Protein AF-B9Y543-F1 (afdb_monomer_lite)

Foldseek 3Di:
DPPPPQALLLCVLVVLCVVVVHDLVNLCVQLVDDSVRSVCSNVSHDDDPVSLVSSVVSSVDDPVRSVCCRVPNDDPPD

Sequence (78 aa):
MENKEFPDVGSAVRQIRIDKGMTIEALSRITKIRIEELNSLEQGGNCPVPDYFMILTALGYDWDQIVDFLQHGQTPLT

Secondary structure (DSSP, 8-state):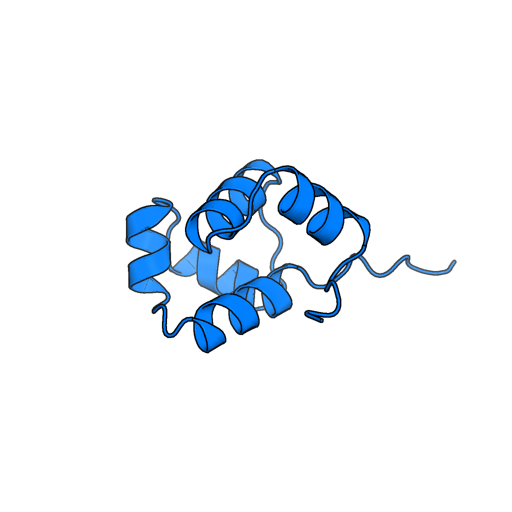
--------HHHHHHHHHHHTT--HHHHHHHH---HHHHHHHHTT----HHHHHHHHHHTT--HHHHHHHHHHSS----

Structure (mmCIF, N/CA/C/O backbone):
data_AF-B9Y543-F1
#
_entry.id   AF-B9Y543-F1
#
loop_
_atom_site.group_PDB
_atom_site.id
_atom_site.type_symbol
_atom_site.label_atom_id
_atom_site.label_alt_id
_atom_site.label_comp_id
_atom_site.label_asym_id
_atom_site.label_entity_id
_atom_site.label_seq_id
_atom_site.pdbx_PDB_ins_code
_atom_site.Cartn_x
_atom_site.Cartn_y
_atom_site.Cartn_z
_atom_site.occupancy
_atom_site.B_iso_or_equiv
_atom_site.auth_seq_id
_atom_site.auth_comp_id
_atom_site.auth_asym_id
_atom_site.auth_atom_id
_atom_site.pdbx_PDB_model_num
ATOM 1 N N . MET A 1 1 ? 16.177 16.001 -22.339 1.00 36.31 1 MET A N 1
ATOM 2 C CA . MET A 1 1 ? 16.209 14.639 -21.776 1.00 36.31 1 MET A CA 1
ATOM 3 C C . MET A 1 1 ? 14.842 14.436 -21.172 1.00 36.31 1 MET A C 1
ATOM 5 O O . MET A 1 1 ? 14.510 15.177 -20.258 1.00 36.31 1 MET A O 1
ATOM 9 N N . GLU A 1 2 ? 14.011 13.582 -21.763 1.00 37.25 2 GLU A N 1
ATOM 10 C CA . GLU A 1 2 ? 12.751 13.189 -21.131 1.00 37.25 2 GLU A CA 1
ATOM 11 C C . GLU A 1 2 ? 13.131 12.532 -19.806 1.00 37.25 2 GLU A C 1
ATOM 13 O O . GLU A 1 2 ? 13.723 11.451 -19.794 1.00 37.25 2 GLU A O 1
ATOM 18 N N . ASN A 1 3 ? 12.893 13.226 -18.691 1.00 40.06 3 ASN A N 1
ATOM 19 C CA . ASN A 1 3 ? 12.824 12.551 -17.408 1.00 40.06 3 ASN A CA 1
ATOM 20 C C . ASN A 1 3 ? 11.707 11.535 -17.605 1.00 40.06 3 ASN A C 1
ATOM 22 O O . ASN A 1 3 ? 10.551 11.933 -17.704 1.00 40.06 3 ASN A O 1
ATOM 26 N N . LYS A 1 4 ? 12.047 10.252 -17.774 1.00 41.84 4 LYS A N 1
ATOM 27 C CA . LYS A 1 4 ? 11.069 9.184 -17.598 1.00 41.84 4 LYS A CA 1
ATOM 28 C C . LYS A 1 4 ? 10.572 9.373 -16.178 1.00 41.84 4 LYS A C 1
ATOM 30 O O . LYS A 1 4 ? 11.289 9.030 -15.240 1.00 41.84 4 LYS A O 1
ATOM 35 N N . GLU A 1 5 ? 9.443 10.061 -16.045 1.00 51.94 5 GLU A N 1
ATOM 36 C CA . GLU A 1 5 ? 8.760 10.256 -14.784 1.00 51.94 5 GLU A CA 1
ATOM 37 C C . GLU A 1 5 ? 8.574 8.853 -14.231 1.00 51.94 5 GLU A C 1
ATOM 39 O O . GLU A 1 5 ? 7.855 8.037 -14.809 1.00 51.94 5 GLU A O 1
ATOM 44 N N . PHE A 1 6 ? 9.341 8.517 -13.193 1.00 55.62 6 PHE A N 1
ATOM 45 C CA . PHE A 1 6 ? 9.044 7.316 -12.442 1.00 55.62 6 PHE A CA 1
ATOM 46 C C . PHE A 1 6 ? 7.591 7.477 -11.997 1.00 55.62 6 PHE A C 1
ATOM 48 O O . PHE A 1 6 ? 7.255 8.543 -11.470 1.00 55.62 6 PHE A O 1
ATOM 55 N N . PRO A 1 7 ? 6.724 6.489 -12.262 1.00 68.06 7 PRO A N 1
ATOM 56 C CA . PRO A 1 7 ? 5.334 6.592 -11.863 1.00 68.06 7 PRO A CA 1
ATOM 57 C C . PRO A 1 7 ? 5.271 6.888 -10.363 1.00 68.06 7 PRO A C 1
ATOM 59 O O . PRO A 1 7 ? 6.058 6.338 -9.594 1.00 68.06 7 PRO A O 1
ATOM 62 N N . ASP A 1 8 ? 4.373 7.781 -9.947 1.00 79.00 8 ASP A N 1
ATOM 63 C CA . ASP A 1 8 ? 4.185 8.120 -8.534 1.00 79.00 8 ASP A CA 1
ATOM 64 C C . ASP A 1 8 ? 3.498 6.954 -7.803 1.00 79.00 8 ASP A C 1
ATOM 66 O O . ASP A 1 8 ? 2.285 6.927 -7.565 1.00 79.00 8 ASP A O 1
ATOM 70 N N . VAL A 1 9 ? 4.309 5.938 -7.501 1.00 83.44 9 VAL A N 1
ATOM 71 C CA . VAL A 1 9 ? 3.906 4.694 -6.841 1.00 83.44 9 VAL A CA 1
ATOM 72 C C . VAL A 1 9 ? 3.321 4.995 -5.462 1.00 83.44 9 VAL A C 1
ATOM 74 O O . VAL A 1 9 ? 2.345 4.369 -5.055 1.00 83.44 9 VAL 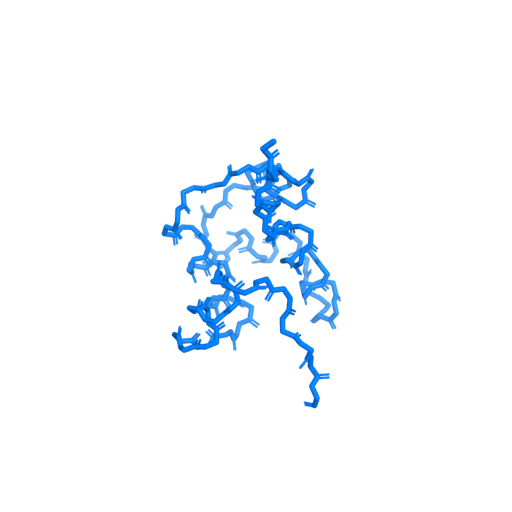A O 1
ATOM 77 N N . GLY A 1 10 ? 3.877 5.987 -4.763 1.00 88.69 10 GLY A N 1
ATOM 78 C CA . GLY A 1 10 ? 3.437 6.414 -3.440 1.00 88.69 10 GLY A CA 1
ATOM 79 C C . GLY A 1 10 ? 2.000 6.933 -3.427 1.00 88.69 10 GLY A C 1
ATOM 80 O O . GLY A 1 10 ? 1.163 6.437 -2.665 1.00 88.69 10 GLY A O 1
ATOM 81 N N . SER A 1 11 ? 1.677 7.874 -4.317 1.00 87.69 11 SER A N 1
ATOM 82 C CA . SER A 1 11 ? 0.305 8.384 -4.450 1.00 87.69 11 SER A CA 1
ATOM 83 C C . SER A 1 11 ? -0.680 7.298 -4.885 1.00 87.69 11 SER A C 1
ATOM 85 O O . SER A 1 11 ? -1.818 7.262 -4.412 1.00 87.69 11 SER A O 1
ATOM 87 N N . ALA A 1 12 ? -0.253 6.372 -5.746 1.00 88.31 12 ALA A N 1
ATOM 88 C CA . ALA A 1 12 ? -1.093 5.256 -6.168 1.00 88.31 12 ALA A CA 1
ATOM 89 C C . ALA A 1 12 ? -1.375 4.268 -5.017 1.00 88.31 12 ALA A C 1
ATOM 91 O O . ALA A 1 12 ? -2.528 3.889 -4.805 1.00 88.31 12 ALA A O 1
ATOM 92 N N . VAL A 1 13 ? -0.364 3.927 -4.209 1.00 91.38 13 VAL A N 1
ATOM 93 C CA . VAL A 1 13 ? -0.525 3.138 -2.972 1.00 91.38 13 VAL A CA 1
ATOM 94 C C . VAL A 1 13 ? -1.535 3.794 -2.030 1.00 91.38 13 VAL A C 1
ATOM 96 O O . VAL A 1 13 ? -2.433 3.113 -1.525 1.00 91.38 13 VAL A O 1
ATOM 99 N N . ARG A 1 14 ? -1.438 5.117 -1.836 1.00 93.81 14 ARG A N 1
ATOM 100 C CA . ARG A 1 14 ? -2.382 5.878 -1.007 1.00 93.81 14 ARG A CA 1
ATOM 101 C C . ARG A 1 14 ? -3.816 5.730 -1.500 1.00 93.81 14 ARG A C 1
ATOM 103 O O . ARG A 1 14 ? -4.710 5.463 -0.696 1.00 93.81 14 ARG A O 1
ATOM 110 N N . GLN A 1 15 ? -4.038 5.912 -2.801 1.00 91.31 15 GLN A N 1
ATOM 111 C CA . GLN A 1 15 ? -5.374 5.827 -3.388 1.00 91.31 15 GLN A CA 1
ATOM 112 C C . GLN A 1 15 ? -5.967 4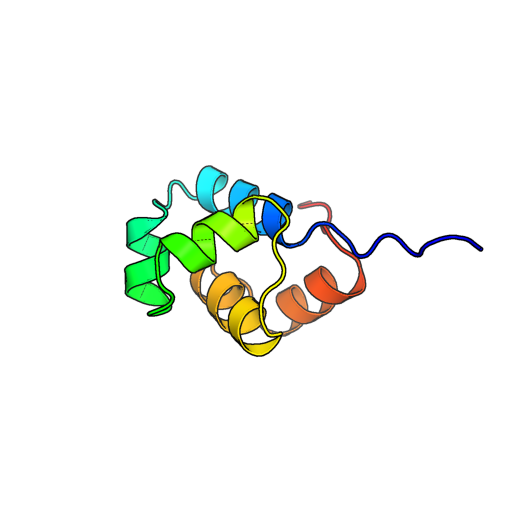.427 -3.200 1.00 91.31 15 GLN A C 1
ATOM 114 O O . GLN A 1 15 ? -7.055 4.296 -2.645 1.00 91.31 15 GLN A O 1
ATOM 119 N N . ILE A 1 16 ? -5.202 3.381 -3.529 1.00 92.69 16 ILE A N 1
ATOM 120 C CA . ILE A 1 16 ? -5.617 1.980 -3.356 1.00 92.69 16 ILE A CA 1
ATOM 121 C C . ILE A 1 16 ? -5.984 1.691 -1.894 1.00 92.69 16 ILE A C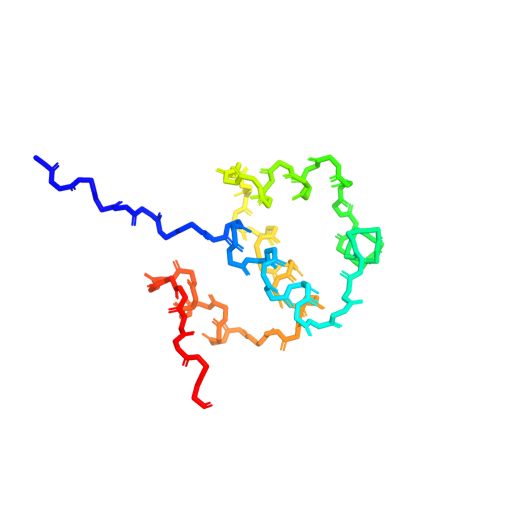 1
ATOM 123 O O . ILE A 1 16 ? -6.985 1.025 -1.615 1.00 92.69 16 ILE A O 1
ATOM 127 N N . ARG A 1 17 ? -5.181 2.186 -0.944 1.00 95.56 17 ARG A N 1
ATOM 128 C CA . ARG A 1 17 ? -5.442 2.010 0.488 1.00 95.56 17 ARG A CA 1
ATOM 129 C C . ARG A 1 17 ? -6.768 2.661 0.896 1.00 95.56 17 ARG A C 1
ATOM 131 O O . ARG A 1 17 ? -7.547 2.037 1.622 1.00 95.56 17 ARG A O 1
ATOM 138 N N . ILE A 1 18 ? -7.020 3.889 0.439 1.00 95.50 18 ILE A N 1
ATOM 139 C CA . ILE A 1 18 ? -8.257 4.635 0.716 1.00 95.50 18 ILE A CA 1
ATOM 140 C C . ILE A 1 18 ? -9.470 3.929 0.102 1.00 95.50 18 ILE A C 1
ATOM 142 O O . ILE A 1 18 ? -10.461 3.736 0.806 1.00 95.50 18 ILE A O 1
ATOM 146 N N . ASP A 1 19 ? -9.378 3.476 -1.148 1.00 94.06 19 ASP A N 1
ATOM 147 C CA . ASP A 1 19 ? -10.474 2.793 -1.852 1.00 94.06 19 ASP A CA 1
ATOM 148 C C . ASP A 1 19 ? -10.868 1.477 -1.168 1.00 94.06 19 ASP A C 1
ATOM 150 O O . ASP A 1 19 ? -12.034 1.084 -1.156 1.00 94.06 19 ASP A O 1
ATOM 154 N N . LYS A 1 20 ? -9.902 0.816 -0.520 1.00 92.88 20 LYS A N 1
ATOM 155 C CA . LYS A 1 20 ? -10.123 -0.386 0.298 1.00 92.88 20 LYS A CA 1
ATOM 156 C C . LYS A 1 20 ? -10.597 -0.087 1.724 1.00 92.88 20 LYS A C 1
ATOM 158 O O . LYS A 1 20 ? -10.776 -1.019 2.506 1.00 92.88 20 LYS A O 1
ATOM 163 N N . GLY A 1 21 ? -10.764 1.183 2.100 1.00 95.94 21 GLY A N 1
ATOM 164 C CA . GLY A 1 21 ? -11.133 1.588 3.459 1.00 95.94 21 GLY A CA 1
ATOM 165 C C . GLY A 1 21 ? -10.084 1.226 4.518 1.00 95.94 21 GLY A C 1
ATOM 166 O O . GLY A 1 21 ? -10.406 1.129 5.702 1.00 95.94 21 GLY A O 1
ATOM 167 N N . MET A 1 22 ? -8.831 0.993 4.116 1.00 96.25 22 MET A N 1
ATOM 168 C CA . MET A 1 22 ? -7.757 0.598 5.024 1.00 96.25 22 MET A CA 1
ATOM 169 C C . MET A 1 22 ? -7.126 1.843 5.661 1.00 96.25 22 MET A C 1
ATOM 171 O O . MET A 1 22 ? -6.760 2.795 4.974 1.00 96.25 22 MET A O 1
ATOM 175 N N . THR A 1 23 ? -6.959 1.859 6.985 1.00 97.44 23 THR A N 1
ATOM 176 C CA . THR A 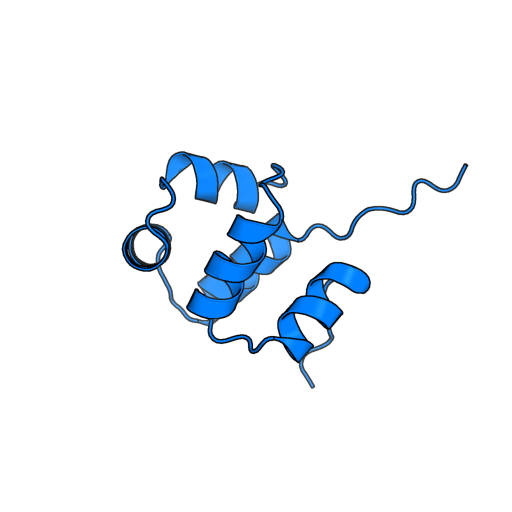1 23 ? -6.257 2.968 7.654 1.00 97.44 23 THR A CA 1
ATOM 177 C C . THR A 1 23 ? -4.742 2.813 7.530 1.00 97.44 23 THR A C 1
ATOM 179 O O . THR A 1 23 ? -4.232 1.705 7.342 1.00 97.44 23 THR A O 1
ATOM 182 N N . ILE A 1 24 ? -3.994 3.910 7.657 1.00 97.25 24 ILE A N 1
ATOM 183 C CA . ILE A 1 24 ? -2.529 3.849 7.593 1.00 97.25 24 ILE A CA 1
ATOM 184 C C . ILE A 1 24 ? -1.935 3.056 8.769 1.00 97.25 24 ILE A C 1
ATOM 186 O O . ILE A 1 24 ? -0.953 2.335 8.609 1.00 97.25 24 ILE A O 1
ATOM 190 N N . GLU A 1 25 ? -2.583 3.086 9.936 1.00 97.88 25 GLU A N 1
ATOM 191 C CA . GLU A 1 25 ? -2.218 2.273 11.096 1.00 97.88 25 GLU A CA 1
ATOM 192 C C . GLU A 1 25 ? -2.476 0.785 10.846 1.00 97.88 25 GLU A C 1
ATOM 194 O O . GLU A 1 25 ? -1.724 -0.061 11.326 1.00 97.88 25 GLU A O 1
ATOM 199 N N . ALA A 1 26 ? -3.542 0.444 10.113 1.00 97.56 26 ALA A N 1
ATOM 200 C CA . ALA A 1 26 ? -3.809 -0.936 9.724 1.00 97.56 26 ALA A CA 1
ATOM 201 C C . ALA A 1 26 ? -2.728 -1.451 8.768 1.00 97.56 26 ALA A C 1
ATOM 203 O O . ALA A 1 26 ? -2.183 -2.528 9.011 1.00 97.56 26 ALA A O 1
ATOM 204 N N . LEU A 1 27 ? -2.362 -0.652 7.761 1.00 96.81 27 LEU A N 1
ATOM 205 C CA . LEU A 1 27 ? -1.278 -0.984 6.840 1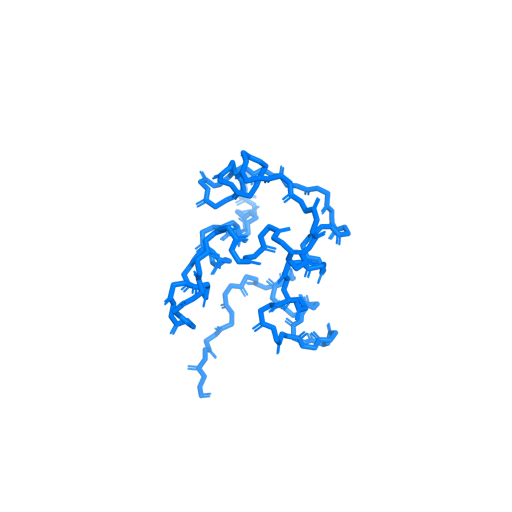.00 96.81 27 LEU A CA 1
ATOM 206 C C . LEU A 1 27 ? 0.050 -1.171 7.592 1.00 96.81 27 LEU A C 1
ATOM 208 O O . LEU A 1 27 ? 0.686 -2.212 7.451 1.00 96.81 27 LEU A O 1
ATOM 212 N N . SER A 1 28 ? 0.406 -0.231 8.475 1.00 97.31 28 SER A N 1
ATOM 213 C CA . SER A 1 28 ? 1.600 -0.318 9.330 1.00 97.31 28 SER A CA 1
ATOM 214 C C . SER A 1 28 ? 1.624 -1.588 10.184 1.00 97.31 28 SER A C 1
ATOM 216 O O . SER A 1 28 ? 2.643 -2.274 10.271 1.00 97.31 28 SER A O 1
ATOM 218 N N . ARG A 1 29 ? 0.492 -1.968 10.793 1.00 97.06 29 ARG A N 1
ATOM 219 C CA . ARG A 1 29 ? 0.413 -3.195 11.604 1.00 97.06 29 ARG A CA 1
ATOM 220 C C . ARG A 1 29 ? 0.668 -4.464 10.791 1.00 97.06 29 ARG A C 1
ATOM 222 O O . ARG A 1 29 ? 1.239 -5.404 11.357 1.00 97.06 29 ARG A O 1
ATOM 229 N N . ILE A 1 30 ? 0.238 -4.499 9.528 1.00 96.12 30 ILE A N 1
ATOM 230 C CA . ILE A 1 30 ? 0.398 -5.648 8.627 1.00 96.12 30 ILE A CA 1
ATOM 231 C C . ILE A 1 30 ? 1.839 -5.728 8.117 1.00 96.12 30 ILE A C 1
ATOM 233 O O . ILE A 1 30 ? 2.466 -6.776 8.243 1.00 96.12 30 ILE A O 1
ATOM 237 N N . THR A 1 31 ? 2.381 -4.622 7.602 1.00 95.25 31 THR A N 1
ATOM 238 C CA . THR A 1 31 ? 3.708 -4.593 6.961 1.00 95.25 31 THR A CA 1
ATOM 239 C C . THR A 1 31 ? 4.862 -4.464 7.950 1.00 95.25 31 THR A C 1
ATOM 241 O O . THR A 1 31 ? 6.003 -4.723 7.590 1.00 95.25 31 THR A O 1
ATOM 244 N N . LYS A 1 32 ? 4.582 -4.053 9.195 1.00 95.38 32 LYS A N 1
ATOM 245 C CA . LYS A 1 32 ? 5.579 -3.659 10.210 1.00 95.38 32 LYS A CA 1
ATOM 246 C C . LYS A 1 32 ? 6.434 -2.447 9.819 1.00 95.38 32 LYS A C 1
ATOM 248 O O . LYS A 1 32 ? 7.392 -2.141 10.524 1.00 95.38 32 LYS A O 1
ATOM 253 N N . ILE A 1 33 ? 6.054 -1.732 8.762 1.00 94.44 33 ILE A N 1
ATOM 254 C CA . ILE A 1 33 ? 6.656 -0.455 8.365 1.00 94.44 33 ILE A CA 1
ATOM 255 C C . ILE A 1 33 ? 6.103 0.642 9.275 1.00 94.44 33 ILE A C 1
ATOM 257 O O . ILE A 1 33 ? 4.921 0.616 9.648 1.00 94.44 33 ILE A O 1
ATOM 261 N N . ARG A 1 34 ? 6.942 1.605 9.663 1.00 95.62 34 ARG A N 1
ATOM 262 C CA . ARG A 1 34 ? 6.511 2.688 10.552 1.00 95.62 34 ARG A CA 1
ATOM 263 C C . ARG A 1 34 ? 5.511 3.598 9.842 1.00 95.62 34 ARG A C 1
ATOM 265 O O . ARG A 1 34 ? 5.579 3.802 8.632 1.00 95.62 34 ARG A O 1
ATOM 272 N N . ILE A 1 35 ? 4.581 4.174 10.599 1.00 96.31 35 ILE A N 1
ATOM 273 C CA . ILE A 1 35 ? 3.557 5.071 10.043 1.00 96.31 35 ILE A CA 1
ATOM 274 C C . ILE A 1 35 ? 4.207 6.286 9.368 1.00 96.31 35 ILE A C 1
ATOM 276 O O . ILE A 1 35 ? 3.714 6.758 8.348 1.00 96.31 35 ILE A O 1
ATOM 280 N N . GLU A 1 36 ? 5.318 6.788 9.902 1.00 94.88 36 GLU A N 1
ATOM 281 C CA . GLU A 1 36 ? 6.058 7.920 9.340 1.00 94.88 36 GLU A CA 1
ATOM 282 C C . GLU A 1 36 ? 6.665 7.578 7.973 1.00 94.88 36 GLU A C 1
ATOM 284 O O . GLU A 1 36 ? 6.625 8.395 7.055 1.00 94.88 36 GLU A O 1
ATOM 289 N N . GLU A 1 37 ? 7.173 6.354 7.819 1.00 93.62 37 GLU A N 1
ATOM 290 C CA . GLU A 1 37 ? 7.734 5.847 6.563 1.00 93.62 37 GLU A CA 1
ATOM 291 C C . GLU A 1 37 ? 6.632 5.654 5.513 1.00 93.62 37 GLU A C 1
ATOM 293 O O . GLU A 1 37 ? 6.789 6.089 4.373 1.00 93.62 37 GLU A O 1
ATOM 298 N N . LEU A 1 38 ? 5.481 5.096 5.910 1.00 94.81 38 LEU A N 1
ATOM 299 C CA . LEU A 1 38 ? 4.311 4.972 5.034 1.00 94.81 38 LEU A CA 1
ATOM 300 C C . LEU A 1 38 ? 3.751 6.337 4.618 1.00 94.81 38 LEU A C 1
ATOM 302 O O . LEU A 1 38 ? 3.418 6.524 3.455 1.00 94.81 38 LEU A O 1
ATOM 306 N N . ASN A 1 39 ? 3.673 7.305 5.536 1.00 94.81 39 ASN A N 1
ATOM 307 C CA . ASN A 1 39 ? 3.220 8.660 5.212 1.00 94.81 39 ASN A CA 1
ATOM 308 C C . ASN A 1 39 ? 4.169 9.361 4.241 1.00 94.81 39 ASN A C 1
ATOM 310 O O . ASN A 1 39 ? 3.704 10.014 3.313 1.00 94.81 39 ASN A O 1
ATOM 314 N N . SER A 1 40 ? 5.481 9.232 4.463 1.00 92.62 40 SER A N 1
ATOM 315 C CA . SER A 1 40 ? 6.495 9.766 3.554 1.00 92.62 40 SER A CA 1
ATOM 316 C C . SER A 1 40 ? 6.305 9.185 2.154 1.00 92.62 40 SER A C 1
ATOM 318 O O . SER A 1 40 ? 6.206 9.934 1.186 1.00 92.62 40 SER A O 1
ATOM 320 N N . LEU A 1 41 ? 6.147 7.861 2.060 1.00 91.81 41 LEU A N 1
ATOM 321 C CA . LEU A 1 41 ? 5.870 7.171 0.803 1.00 91.81 41 LEU A CA 1
ATOM 322 C C . LEU A 1 41 ? 4.589 7.675 0.128 1.00 91.81 41 LEU A C 1
ATOM 324 O O . LEU A 1 41 ? 4.625 8.072 -1.030 1.00 91.81 41 LEU A O 1
ATOM 328 N N . GLU A 1 42 ? 3.470 7.744 0.850 1.00 92.31 42 GLU A N 1
ATOM 329 C CA . GLU A 1 42 ? 2.177 8.201 0.314 1.00 92.31 42 GLU A CA 1
ATOM 330 C C . GLU A 1 42 ? 2.146 9.683 -0.111 1.00 92.31 42 GLU A C 1
ATOM 332 O O . GLU A 1 42 ? 1.155 10.143 -0.684 1.00 92.31 42 GLU A O 1
ATOM 337 N N . GLN A 1 43 ? 3.208 10.438 0.180 1.00 89.19 43 GLN A N 1
ATOM 338 C CA . GLN A 1 43 ? 3.405 11.837 -0.211 1.00 89.19 43 GLN A CA 1
ATOM 339 C C . GLN A 1 43 ? 4.436 11.997 -1.344 1.00 89.19 43 GLN A C 1
ATOM 341 O O . GLN A 1 43 ? 4.891 13.111 -1.603 1.00 89.19 43 GLN A O 1
ATOM 346 N N . GLY A 1 44 ? 4.814 10.902 -2.011 1.00 84.50 44 GLY A N 1
ATOM 347 C CA . GLY A 1 44 ? 5.804 10.894 -3.094 1.00 84.50 44 GLY A CA 1
ATOM 348 C C . GLY A 1 44 ? 7.242 10.679 -2.612 1.00 84.50 44 GLY A C 1
ATOM 349 O O . GLY A 1 44 ? 8.193 10.816 -3.383 1.00 84.50 44 GLY A O 1
ATOM 350 N N . GLY A 1 45 ? 7.424 10.347 -1.333 1.00 83.44 45 GLY A N 1
ATOM 351 C CA . GLY A 1 45 ? 8.687 9.844 -0.814 1.00 83.44 45 GLY A CA 1
ATOM 352 C C . GLY A 1 45 ? 9.011 8.475 -1.405 1.00 83.44 45 GLY A C 1
ATOM 353 O O . GLY A 1 45 ? 8.131 7.702 -1.776 1.00 83.44 45 GLY A O 1
ATOM 354 N N . ASN A 1 46 ? 10.299 8.161 -1.487 1.00 78.50 46 ASN A N 1
ATOM 355 C CA . ASN A 1 46 ? 10.745 6.884 -2.027 1.00 78.50 46 ASN A CA 1
ATOM 356 C C . ASN A 1 46 ? 10.986 5.878 -0.894 1.00 78.50 46 ASN A C 1
ATOM 358 O O . ASN A 1 46 ? 11.485 6.257 0.167 1.00 78.50 46 ASN A O 1
ATOM 362 N N . CYS A 1 47 ? 10.697 4.600 -1.131 1.00 82.88 47 CYS A N 1
ATOM 363 C CA . CYS A 1 47 ? 11.075 3.514 -0.229 1.00 82.88 47 CYS A CA 1
ATOM 364 C C . CYS A 1 47 ? 11.894 2.437 -0.966 1.00 82.88 47 CYS A C 1
ATOM 366 O O . CYS A 1 47 ? 11.933 2.412 -2.202 1.00 82.88 47 CYS A O 1
ATOM 368 N N . PRO A 1 48 ? 12.590 1.554 -0.232 1.00 85.06 48 PRO A N 1
ATOM 369 C CA . PRO A 1 48 ? 13.215 0.371 -0.807 1.00 85.06 48 PRO A CA 1
ATOM 370 C C . PRO A 1 48 ? 12.221 -0.492 -1.599 1.00 85.06 48 PRO A C 1
ATOM 372 O O . PRO A 1 48 ? 11.107 -0.743 -1.156 1.00 85.06 48 PRO A O 1
ATOM 375 N N . VAL A 1 49 ? 12.658 -1.039 -2.739 1.00 82.31 49 VAL A N 1
ATOM 376 C CA . VAL A 1 49 ? 11.845 -1.947 -3.574 1.00 82.31 49 VAL A CA 1
ATOM 377 C C . VAL A 1 49 ? 11.168 -3.079 -2.775 1.00 82.31 49 VAL A C 1
ATOM 379 O O . VAL A 1 49 ? 9.973 -3.291 -2.982 1.00 82.31 49 VAL A O 1
ATOM 382 N N . PRO A 1 50 ? 11.842 -3.775 -1.833 1.00 87.12 50 PRO A N 1
ATOM 383 C CA . PRO A 1 50 ? 11.192 -4.797 -1.007 1.00 87.12 50 PRO A CA 1
ATOM 384 C C . PRO A 1 50 ? 9.977 -4.294 -0.214 1.00 87.12 50 PRO A C 1
ATOM 386 O O . PRO A 1 50 ? 9.025 -5.047 -0.011 1.00 87.12 50 PRO A O 1
ATOM 389 N N . ASP A 1 51 ? 9.973 -3.024 0.191 1.00 90.38 51 ASP A N 1
ATOM 390 C CA . ASP A 1 51 ? 8.878 -2.442 0.963 1.00 90.38 51 ASP A CA 1
ATOM 391 C C . ASP A 1 51 ? 7.647 -2.216 0.082 1.00 90.38 51 ASP A C 1
ATOM 393 O O . ASP A 1 51 ? 6.531 -2.490 0.523 1.00 90.38 51 ASP A O 1
ATOM 397 N N . TYR A 1 52 ? 7.825 -1.835 -1.190 1.00 88.81 52 TYR A N 1
ATOM 398 C CA . TYR A 1 52 ? 6.716 -1.785 -2.152 1.00 88.81 52 TYR A CA 1
ATOM 399 C C . TYR A 1 52 ? 6.052 -3.153 -2.328 1.00 88.81 52 TYR A C 1
ATOM 401 O O . TYR A 1 52 ? 4.823 -3.236 -2.318 1.00 88.81 52 TYR A O 1
ATOM 409 N N . PHE A 1 53 ? 6.840 -4.231 -2.421 1.00 91.06 53 PHE A N 1
ATOM 410 C CA . PHE A 1 53 ? 6.292 -5.588 -2.492 1.00 91.06 53 PHE A CA 1
ATOM 411 C C . PHE A 1 53 ? 5.463 -5.925 -1.249 1.00 91.06 53 PHE A C 1
ATOM 413 O O . PHE A 1 53 ? 4.343 -6.421 -1.380 1.00 91.06 53 PHE A O 1
ATOM 420 N N . MET A 1 54 ? 5.964 -5.619 -0.046 1.00 94.12 54 MET A N 1
ATOM 421 C CA . MET A 1 54 ? 5.221 -5.867 1.196 1.00 94.12 54 MET A CA 1
ATOM 422 C C . MET A 1 54 ? 3.922 -5.059 1.269 1.00 94.12 54 MET A C 1
ATOM 424 O O . MET A 1 54 ? 2.880 -5.599 1.643 1.00 94.12 54 MET A O 1
ATOM 428 N N . ILE A 1 55 ? 3.971 -3.777 0.901 1.00 94.69 55 ILE A N 1
ATOM 429 C CA . ILE A 1 55 ? 2.817 -2.873 0.926 1.00 94.69 55 ILE A CA 1
ATOM 430 C C . ILE A 1 55 ? 1.746 -3.333 -0.064 1.00 94.69 55 ILE A C 1
ATOM 432 O O . ILE A 1 55 ? 0.587 -3.479 0.315 1.00 94.69 55 ILE A O 1
ATOM 436 N N . LEU A 1 56 ? 2.116 -3.604 -1.315 1.00 93.62 56 LEU A N 1
ATOM 437 C CA . LEU A 1 56 ? 1.156 -3.999 -2.346 1.00 93.62 56 LEU A CA 1
ATOM 438 C C . LEU A 1 56 ? 0.577 -5.396 -2.082 1.00 93.62 56 LEU A C 1
ATOM 440 O O . LEU A 1 56 ? -0.626 -5.596 -2.249 1.00 93.62 56 LEU A O 1
ATOM 444 N N . THR A 1 57 ? 1.378 -6.322 -1.544 1.00 94.81 57 THR A N 1
ATOM 445 C CA . THR A 1 57 ? 0.873 -7.621 -1.065 1.00 94.81 57 THR A CA 1
ATOM 446 C C . THR A 1 57 ? -0.148 -7.432 0.061 1.00 94.81 57 THR A C 1
ATOM 448 O O . THR A 1 57 ? -1.209 -8.053 0.046 1.00 94.81 57 THR A O 1
ATOM 451 N N . ALA A 1 58 ? 0.113 -6.534 1.022 1.00 95.19 58 ALA A N 1
ATOM 452 C CA . ALA A 1 58 ? -0.837 -6.212 2.093 1.00 95.19 58 ALA A CA 1
ATOM 453 C C . ALA A 1 58 ? -2.134 -5.568 1.569 1.00 95.19 58 ALA A C 1
ATOM 455 O O . ALA A 1 58 ? -3.196 -5.731 2.170 1.00 95.19 58 ALA A O 1
ATOM 456 N N . LEU A 1 59 ? -2.062 -4.872 0.431 1.00 93.69 59 LEU A N 1
ATOM 457 C CA . LEU A 1 59 ? -3.217 -4.331 -0.287 1.00 93.69 59 LEU A CA 1
ATOM 458 C C . LEU A 1 59 ? -3.920 -5.381 -1.167 1.00 93.69 59 LEU A C 1
ATOM 460 O O . LEU A 1 59 ? -4.972 -5.090 -1.743 1.00 93.69 59 LEU A O 1
ATOM 464 N N . GLY A 1 60 ? -3.408 -6.611 -1.219 1.00 93.06 60 GLY A N 1
ATOM 465 C CA . GLY A 1 60 ? -4.018 -7.748 -1.905 1.00 93.06 60 GLY A CA 1
ATOM 466 C C . GLY A 1 60 ? -3.626 -7.890 -3.372 1.00 93.06 60 GLY A C 1
ATOM 467 O O . GLY A 1 60 ? -4.390 -8.492 -4.119 1.00 93.06 60 GLY A O 1
ATOM 468 N N . TYR A 1 61 ? -2.493 -7.319 -3.782 1.00 93.25 61 TYR A N 1
ATOM 469 C CA . TYR A 1 61 ? -1.926 -7.547 -5.109 1.00 93.25 61 TYR A CA 1
ATOM 470 C C . TYR A 1 61 ? -1.078 -8.822 -5.096 1.00 93.25 61 TYR A C 1
ATOM 472 O O . TYR A 1 61 ? -0.369 -9.092 -4.122 1.00 93.25 61 TYR A O 1
ATOM 480 N N . ASP A 1 62 ? -1.141 -9.593 -6.178 1.00 93.44 62 ASP A N 1
ATOM 481 C CA . ASP A 1 62 ? -0.232 -10.714 -6.412 1.00 93.44 62 ASP A CA 1
ATOM 482 C C . ASP A 1 62 ? 1.084 -10.272 -7.079 1.00 93.44 62 ASP A C 1
ATOM 484 O O . ASP A 1 62 ? 1.291 -9.100 -7.398 1.00 93.44 62 ASP A O 1
ATOM 488 N N . TRP A 1 63 ? 2.008 -11.219 -7.258 1.00 89.94 63 TRP A N 1
ATOM 489 C CA . TRP A 1 63 ? 3.334 -10.952 -7.816 1.00 89.94 63 TRP A CA 1
ATOM 490 C C . TRP A 1 63 ? 3.287 -10.303 -9.204 1.00 89.94 63 TRP A C 1
ATOM 492 O O . TRP A 1 63 ? 4.009 -9.333 -9.440 1.00 89.94 63 TRP A O 1
ATOM 502 N N . ASP A 1 64 ? 2.443 -10.810 -10.102 1.00 91.12 64 ASP A N 1
ATOM 503 C CA . ASP A 1 64 ? 2.383 -10.332 -11.483 1.00 91.12 64 ASP A CA 1
ATOM 504 C C . ASP A 1 64 ? 1.793 -8.919 -11.526 1.00 91.12 64 ASP A C 1
ATOM 506 O O . ASP A 1 64 ? 2.346 -8.034 -12.180 1.00 91.12 64 ASP A O 1
ATOM 510 N N . GLN A 1 65 ? 0.745 -8.668 -10.734 1.00 90.69 65 GLN A N 1
ATOM 511 C CA . GLN A 1 65 ? 0.152 -7.339 -10.580 1.00 90.69 65 GLN A CA 1
ATOM 512 C C . GLN A 1 65 ? 1.136 -6.328 -9.983 1.00 90.69 65 GLN A C 1
ATOM 514 O O . GLN A 1 65 ? 1.149 -5.169 -10.394 1.00 90.69 65 GLN A O 1
ATOM 519 N N . ILE A 1 66 ? 1.969 -6.741 -9.020 1.00 90.62 66 ILE A N 1
ATOM 520 C CA . ILE A 1 66 ? 2.993 -5.870 -8.429 1.00 90.62 66 ILE A CA 1
ATOM 521 C C . ILE A 1 66 ? 4.061 -5.512 -9.461 1.00 90.62 66 ILE A C 1
ATOM 523 O O . ILE A 1 66 ? 4.432 -4.344 -9.574 1.00 90.62 66 ILE A O 1
ATOM 527 N N . VAL A 1 67 ? 4.572 -6.499 -10.202 1.00 88.69 67 VAL A N 1
ATOM 528 C CA . VAL A 1 67 ? 5.605 -6.261 -11.218 1.00 88.69 67 VAL A CA 1
ATOM 529 C C . VAL A 1 67 ? 5.085 -5.306 -12.289 1.00 88.69 67 VAL A C 1
ATOM 531 O O . VAL A 1 67 ? 5.772 -4.337 -12.611 1.00 88.69 67 VAL A O 1
ATOM 534 N N . ASP A 1 68 ? 3.867 -5.535 -12.776 1.00 87.50 68 ASP A N 1
ATOM 535 C CA . ASP A 1 68 ? 3.225 -4.688 -13.779 1.00 87.50 68 ASP A CA 1
ATOM 536 C C . ASP A 1 68 ? 3.029 -3.250 -13.263 1.00 87.50 68 ASP A C 1
ATOM 538 O O . ASP A 1 68 ? 3.468 -2.286 -13.896 1.00 87.50 68 ASP A O 1
ATOM 542 N N . PHE A 1 69 ? 2.507 -3.101 -12.042 1.00 85.12 69 PHE A N 1
ATOM 543 C CA . PHE A 1 69 ? 2.311 -1.805 -11.386 1.00 85.12 69 PHE A CA 1
ATOM 544 C C . PHE A 1 69 ? 3.617 -1.015 -11.206 1.00 85.12 69 PHE A C 1
ATOM 546 O O . PHE A 1 69 ? 3.654 0.196 -11.426 1.00 85.12 69 PHE A O 1
ATOM 553 N N . LEU A 1 70 ? 4.710 -1.684 -10.828 1.00 83.62 70 LEU A N 1
ATOM 554 C CA . LEU A 1 70 ? 6.012 -1.036 -10.633 1.00 83.62 70 LEU A CA 1
ATOM 555 C C . LEU A 1 70 ? 6.714 -0.690 -11.955 1.00 83.62 70 LEU A C 1
ATOM 557 O O . LEU A 1 70 ? 7.504 0.254 -11.990 1.00 83.62 70 LEU A O 1
ATOM 561 N N . GLN A 1 71 ? 6.455 -1.436 -13.032 1.00 82.56 71 GLN A N 1
ATOM 562 C CA . GLN A 1 71 ? 7.052 -1.194 -14.350 1.00 82.56 71 GLN A CA 1
ATOM 563 C C . GLN A 1 71 ? 6.314 -0.119 -15.147 1.00 82.56 71 GLN A C 1
ATOM 565 O O . GLN A 1 71 ? 6.951 0.671 -15.848 1.00 82.56 71 GLN A O 1
ATOM 570 N N . HIS A 1 72 ? 4.986 -0.095 -15.047 1.00 76.00 72 HIS A N 1
ATOM 571 C CA . HIS A 1 72 ? 4.128 0.716 -15.906 1.00 76.00 72 HIS A CA 1
ATOM 572 C C . HIS A 1 72 ? 3.427 1.865 -15.172 1.00 76.00 72 HIS A C 1
ATOM 574 O O . HIS A 1 72 ? 2.905 2.769 -15.825 1.00 76.00 72 HIS A O 1
ATOM 580 N N . GLY A 1 73 ? 3.462 1.890 -13.837 1.00 67.94 73 GLY A N 1
ATOM 581 C CA . GLY A 1 73 ? 2.631 2.799 -13.054 1.00 67.94 73 GLY A CA 1
ATOM 582 C C . GLY A 1 73 ? 1.180 2.333 -13.018 1.00 67.94 73 GLY A C 1
ATOM 583 O O . GLY A 1 73 ? 0.900 1.184 -13.343 1.00 67.94 73 GLY A O 1
ATOM 584 N N . GLN A 1 74 ? 0.264 3.210 -12.583 1.00 59.44 74 GLN A N 1
ATOM 585 C CA . GLN A 1 74 ? -1.155 2.876 -12.402 1.00 59.44 74 GLN A CA 1
ATOM 586 C C . GLN A 1 74 ? -1.705 2.067 -13.582 1.00 59.44 74 GLN A C 1
ATOM 588 O O . GLN A 1 74 ? -1.895 2.589 -14.681 1.00 59.44 74 GLN A O 1
ATOM 593 N N . THR A 1 75 ? -2.005 0.796 -13.331 1.00 48.91 75 THR A N 1
ATOM 594 C CA . THR A 1 75 ? -2.809 0.002 -14.243 1.00 48.91 75 THR A CA 1
ATOM 595 C C . THR A 1 75 ? -4.245 0.509 -14.202 1.00 48.91 75 THR A C 1
ATOM 597 O O . THR A 1 75 ? -4.788 0.729 -13.114 1.00 48.91 75 THR A O 1
ATOM 600 N N . PRO A 1 76 ? -4.901 0.704 -15.357 1.00 41.44 76 PRO A N 1
ATOM 601 C CA . PRO A 1 76 ? -6.327 0.966 -15.371 1.00 41.44 76 PRO A CA 1
ATOM 602 C C . PRO A 1 76 ? -7.030 -0.273 -14.812 1.00 41.44 76 PRO A C 1
ATOM 604 O O . PRO A 1 76 ? -6.998 -1.344 -15.415 1.00 41.44 76 PRO A O 1
ATOM 607 N N . LEU A 1 77 ? -7.650 -0.125 -13.641 1.00 41.69 77 LEU A N 1
ATOM 608 C CA . LEU A 1 77 ? -8.617 -1.092 -13.136 1.00 41.69 77 LEU A CA 1
ATOM 609 C C . LEU A 1 77 ? -9.774 -1.127 -14.147 1.00 41.69 77 LEU A C 1
ATOM 611 O O . LEU A 1 77 ? -10.543 -0.169 -14.242 1.00 41.69 77 LEU A O 1
ATOM 615 N N . THR A 1 78 ? -9.829 -2.194 -14.945 1.00 36.81 78 THR A N 1
ATOM 616 C CA . THR A 1 78 ? -10.992 -2.557 -15.771 1.00 36.81 78 THR A CA 1
ATOM 617 C C . THR A 1 78 ? -11.808 -3.620 -15.061 1.00 36.81 78 THR A C 1
ATOM 619 O O . THR A 1 78 ? -11.197 -4.432 -14.328 1.00 36.81 78 THR A O 1
#

Organism: NCBI:txid545696

InterPro domains:
  IPR001387 Cro/C1-type, helix-turn-helix domain [PS50943] (13-66)
  IPR001387 Cro/C1-type, helix-turn-helix domain [cd00093] (10-66)
  IPR010982 Lambda repressor-like, DNA-binding domain superfamily [G3DSA:1.10.260.40] (3-75)
  IPR010982 Lambda repressor-like, DNA-binding domain superfamily [SSF47413] (7-71)

pLDDT: mean 84.08, std 17.29, range [36.31, 97.88]

Radius of gyration: 12.15 Å; chains: 1; bounding box: 27×26×33 Å